Protein AF-A0A7L0BRW9-F1 (afdb_monomer_lite)

Structure (mmCIF, N/CA/C/O backbone):
data_AF-A0A7L0BRW9-F1
#
_entry.id   AF-A0A7L0BRW9-F1
#
loop_
_atom_site.group_PDB
_atom_site.id
_atom_site.type_symbol
_atom_site.label_atom_id
_atom_site.label_alt_id
_atom_site.label_comp_id
_atom_site.label_asym_id
_atom_site.label_entity_id
_atom_site.label_seq_id
_atom_site.pdbx_PDB_ins_code
_atom_site.Cartn_x
_atom_site.Cartn_y
_atom_site.Cartn_z
_atom_site.occupancy
_atom_site.B_iso_or_equiv
_atom_site.auth_seq_id
_atom_site.auth_comp_id
_atom_site.auth_asym_id
_atom_site.auth_atom_id
_atom_site.pdbx_PDB_model_num
ATOM 1 N N . VAL A 1 1 ? -6.178 -19.585 10.513 1.00 42.25 1 VAL A N 1
ATOM 2 C CA . VAL A 1 1 ? -5.324 -19.707 11.719 1.00 42.25 1 VAL A CA 1
ATOM 3 C C . VAL A 1 1 ? -5.598 -18.478 12.574 1.00 42.25 1 VAL A C 1
ATOM 5 O O . VAL A 1 1 ? -5.123 -1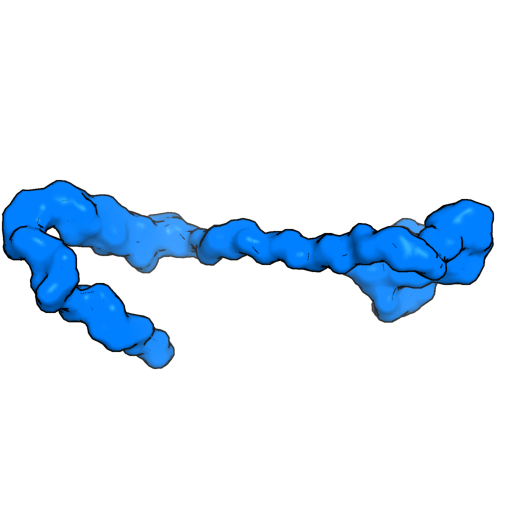7.413 12.201 1.00 42.25 1 VAL A O 1
ATOM 8 N N . PRO A 1 2 ? -6.475 -18.528 13.590 1.00 46.44 2 PRO A N 1
ATOM 9 C CA . PRO A 1 2 ? -6.802 -17.317 14.328 1.00 46.44 2 PRO A CA 1
ATOM 10 C C . PRO A 1 2 ? -5.581 -16.894 15.146 1.00 46.44 2 PRO A C 1
ATOM 12 O O . PRO A 1 2 ? -4.963 -17.721 15.819 1.00 46.44 2 PRO A O 1
ATOM 15 N N . ALA A 1 3 ? -5.209 -15.620 15.032 1.00 50.25 3 ALA A N 1
ATOM 16 C CA . ALA A 1 3 ? -4.057 -15.054 15.713 1.00 50.25 3 ALA A CA 1
ATOM 17 C C . ALA A 1 3 ? -4.202 -15.226 17.246 1.00 50.25 3 ALA A C 1
ATOM 19 O O . ALA A 1 3 ? -5.268 -14.914 17.786 1.00 50.25 3 ALA A O 1
ATOM 20 N N . PRO A 1 4 ? -3.154 -15.677 17.966 1.00 52.72 4 PRO A N 1
ATOM 21 C CA . PRO A 1 4 ? -3.184 -15.939 19.414 1.00 52.72 4 PRO A CA 1
ATOM 22 C C . PRO A 1 4 ? -3.604 -14.760 20.314 1.00 52.72 4 PRO A C 1
ATOM 24 O O . PRO A 1 4 ? -3.867 -14.963 21.498 1.00 52.72 4 PRO A O 1
ATOM 27 N N . TRP A 1 5 ? -3.683 -13.546 19.765 1.00 55.19 5 TRP A N 1
ATOM 28 C CA . TRP A 1 5 ? -3.966 -12.293 20.472 1.00 55.19 5 TRP A CA 1
ATOM 29 C C . TRP A 1 5 ? -5.454 -12.015 20.723 1.00 55.19 5 TRP A C 1
ATOM 31 O O . TRP A 1 5 ? -5.780 -11.095 21.462 1.00 55.19 5 TRP A O 1
ATOM 41 N N . LEU A 1 6 ? -6.368 -12.799 20.138 1.00 54.88 6 LEU A N 1
ATOM 42 C CA . LEU A 1 6 ? -7.816 -12.615 20.325 1.00 54.88 6 LEU A CA 1
ATOM 43 C C . LEU A 1 6 ? -8.357 -13.197 21.641 1.00 54.88 6 LEU A C 1
ATOM 45 O O . LEU A 1 6 ? -9.548 -13.085 21.922 1.00 54.88 6 LEU A O 1
ATOM 49 N N . ARG A 1 7 ? -7.510 -13.802 22.482 1.00 56.28 7 ARG A N 1
ATOM 50 C CA . ARG A 1 7 ? -7.890 -14.054 23.875 1.00 56.28 7 ARG A CA 1
ATOM 51 C C . ARG A 1 7 ? -7.692 -12.754 24.642 1.00 56.28 7 ARG A C 1
ATOM 53 O O . ARG A 1 7 ? -6.580 -12.240 24.645 1.00 56.28 7 ARG A O 1
ATOM 60 N N . GLY A 1 8 ? -8.749 -12.254 25.287 1.00 57.59 8 GLY A N 1
ATOM 61 C CA . GLY A 1 8 ? -8.797 -11.030 26.106 1.00 57.59 8 GLY A CA 1
ATOM 62 C C . GLY A 1 8 ? -7.894 -11.035 27.349 1.00 57.59 8 GLY A C 1
ATOM 63 O O . GLY A 1 8 ? -8.305 -10.620 28.420 1.00 57.59 8 GLY A O 1
ATOM 64 N N . VAL A 1 9 ? -6.667 -11.533 27.218 1.00 59.69 9 VAL A N 1
ATOM 65 C CA . VAL A 1 9 ? -5.627 -11.628 28.245 1.00 59.69 9 VAL A CA 1
ATOM 66 C C . VAL A 1 9 ? -4.857 -10.302 28.363 1.00 59.69 9 VAL A C 1
ATOM 68 O O . VAL A 1 9 ? -4.151 -10.096 29.341 1.00 59.69 9 VAL A O 1
ATOM 71 N N . GLY A 1 10 ? -5.011 -9.381 27.399 1.00 69.94 10 GLY A N 1
ATOM 72 C CA . GLY A 1 10 ? -4.333 -8.076 27.386 1.00 69.94 10 GLY A CA 1
ATOM 73 C C . GLY A 1 10 ? -5.196 -6.856 27.738 1.00 69.94 10 GLY A C 1
ATOM 74 O O . GLY A 1 10 ? -4.647 -5.767 27.870 1.00 69.94 10 GLY A O 1
ATOM 75 N N . ALA A 1 11 ? -6.518 -7.002 27.880 1.00 78.62 11 ALA A N 1
ATOM 76 C CA . ALA A 1 11 ? -7.444 -5.901 28.173 1.00 78.62 11 ALA A CA 1
ATOM 77 C C . ALA A 1 11 ? -8.435 -6.298 29.287 1.00 78.62 11 ALA A C 1
ATOM 79 O O . ALA A 1 11 ? -8.778 -7.477 29.379 1.00 78.62 11 ALA A O 1
ATOM 80 N N . PRO A 1 12 ? -8.915 -5.350 30.118 1.00 87.56 12 PRO A N 1
ATOM 81 C CA . PRO A 1 12 ? -9.991 -5.604 31.079 1.00 87.56 12 PRO A CA 1
ATOM 82 C C . PRO A 1 12 ? -11.226 -6.228 30.414 1.00 87.56 12 PRO A C 1
ATOM 84 O O . PRO A 1 12 ? -11.552 -5.886 29.276 1.00 87.56 12 PRO A O 1
ATOM 87 N N . GLN A 1 13 ? -11.921 -7.125 31.122 1.00 82.31 13 GLN A N 1
ATOM 88 C CA . GLN A 1 13 ? -13.060 -7.887 30.577 1.00 82.31 13 GLN A CA 1
ATOM 89 C C . GLN A 1 13 ? -14.267 -7.014 30.195 1.00 82.31 13 GLN A C 1
ATOM 91 O O . GLN A 1 13 ? -15.109 -7.434 29.407 1.00 82.31 13 GLN A O 1
ATOM 96 N N . ASP A 1 14 ? -14.340 -5.802 30.731 1.00 84.56 14 ASP A N 1
ATOM 97 C CA . ASP A 1 14 ? -15.360 -4.786 30.481 1.00 84.56 14 ASP A CA 1
ATOM 98 C C . ASP A 1 14 ? -14.863 -3.653 29.565 1.00 84.56 14 ASP A C 1
ATOM 100 O O . ASP A 1 14 ? -15.558 -2.659 29.350 1.00 84.56 14 ASP A O 1
ATOM 104 N N . SER A 1 15 ? -13.661 -3.783 28.993 1.00 88.81 15 SER A N 1
ATOM 105 C CA . SER A 1 15 ? -13.105 -2.761 28.113 1.00 88.81 15 SER A CA 1
ATOM 106 C C . SER A 1 15 ? -13.914 -2.641 26.821 1.00 88.81 1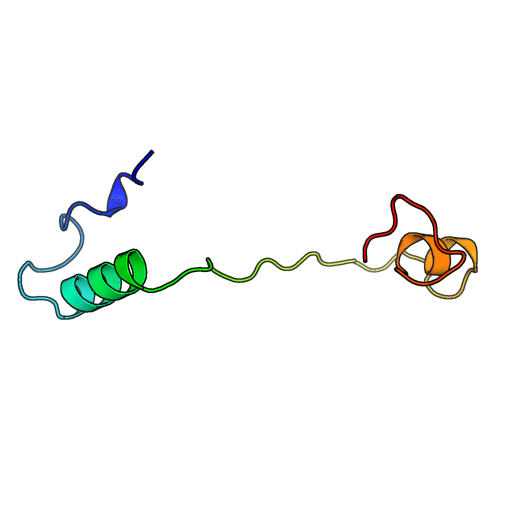5 SER A C 1
ATOM 108 O O . SER A 1 15 ? -14.115 -3.623 26.102 1.00 88.81 15 SER A O 1
ATOM 110 N N . TYR A 1 16 ? -14.280 -1.409 26.449 1.00 89.31 16 TYR A N 1
ATOM 111 C CA . TYR A 1 16 ? -14.907 -1.105 25.155 1.00 89.31 16 TYR A CA 1
ATOM 112 C C . TYR A 1 16 ? -14.071 -1.595 23.956 1.00 89.31 16 TYR A C 1
ATOM 114 O O . TYR A 1 16 ? -14.615 -1.864 22.884 1.00 89.31 16 TYR A O 1
ATOM 122 N N . MET A 1 17 ? -12.756 -1.768 24.143 1.00 89.31 17 MET A N 1
ATOM 123 C CA . MET A 1 17 ? -11.852 -2.307 23.128 1.00 89.31 17 MET A CA 1
ATOM 124 C C . MET A 1 17 ? -12.223 -3.728 22.707 1.00 89.31 17 MET A C 1
ATOM 126 O O . MET A 1 17 ? -12.058 -4.077 21.540 1.00 89.31 17 MET A O 1
ATOM 130 N N . LEU A 1 18 ? -12.769 -4.542 23.617 1.00 88.88 18 LEU A N 1
ATOM 131 C CA . LEU A 1 18 ? -13.214 -5.895 23.281 1.00 88.88 18 LEU A CA 1
ATOM 132 C C . LEU A 1 18 ? -14.355 -5.861 22.257 1.00 88.88 18 LEU A C 1
ATOM 134 O O . LEU A 1 18 ? -14.332 -6.620 21.291 1.00 88.88 18 LEU A O 1
ATOM 138 N N . GLN A 1 19 ? -15.309 -4.939 22.420 1.00 89.62 19 GLN A N 1
ATOM 139 C CA . GLN A 1 19 ? -16.406 -4.757 21.464 1.00 89.62 19 GLN A CA 1
ATOM 140 C C . GLN A 1 19 ? -15.914 -4.158 20.141 1.00 89.62 19 GLN A C 1
ATOM 142 O O . GLN A 1 19 ? -16.332 -4.604 19.074 1.00 89.62 19 GLN A O 1
ATOM 147 N N . TYR A 1 20 ? -14.983 -3.202 20.195 1.00 91.56 20 TYR A N 1
ATOM 148 C CA . TYR A 1 20 ? -14.367 -2.606 19.008 1.00 91.56 20 TYR A CA 1
ATOM 149 C C . TYR A 1 20 ? -13.664 -3.654 18.133 1.00 91.56 20 TYR A C 1
ATOM 151 O O . TYR A 1 20 ? -13.966 -3.769 16.947 1.00 91.56 20 TYR A O 1
ATOM 159 N N . PHE A 1 21 ? -12.774 -4.470 18.709 1.00 90.88 21 PHE A N 1
ATOM 160 C CA . PHE A 1 21 ? -12.059 -5.497 17.948 1.00 90.88 21 PHE A CA 1
ATOM 161 C C . PHE A 1 21 ? -12.972 -6.635 17.481 1.00 90.88 21 PHE A C 1
ATOM 163 O O . PHE A 1 21 ? -12.754 -7.170 16.394 1.00 90.88 21 PHE A O 1
ATOM 170 N N . ALA A 1 22 ? -14.015 -6.977 18.245 1.00 91.25 22 ALA A N 1
ATOM 171 C CA . ALA A 1 22 ? -15.034 -7.922 17.794 1.00 91.25 22 ALA A CA 1
ATOM 172 C C . ALA A 1 22 ? -15.770 -7.401 16.550 1.00 91.25 22 ALA A C 1
ATOM 174 O O . ALA A 1 22 ? -15.905 -8.131 15.568 1.00 91.25 22 ALA A O 1
ATOM 175 N N . ALA A 1 23 ? -16.173 -6.126 16.556 1.00 94.50 23 ALA A N 1
ATOM 176 C CA . ALA A 1 23 ? -16.802 -5.488 15.406 1.00 94.50 23 ALA A CA 1
ATOM 177 C C . ALA A 1 23 ? -15.849 -5.411 14.202 1.00 94.50 23 ALA A C 1
ATOM 179 O O . ALA A 1 23 ? -16.255 -5.739 13.089 1.00 94.50 23 ALA A O 1
ATOM 180 N N . LEU A 1 24 ? -14.575 -5.054 14.405 1.00 94.00 24 LEU A N 1
ATOM 181 C CA . LEU A 1 24 ? -13.581 -5.073 13.327 1.00 94.00 24 LEU A CA 1
ATOM 182 C C . LEU A 1 24 ? -13.431 -6.473 12.719 1.00 94.00 24 LEU A C 1
ATOM 184 O O . LEU A 1 24 ? -13.470 -6.608 11.505 1.00 94.00 24 LEU A O 1
ATOM 188 N N . ASN A 1 25 ? -13.321 -7.522 13.535 1.00 91.38 25 ASN A N 1
ATOM 189 C CA . ASN A 1 25 ? -13.177 -8.892 13.0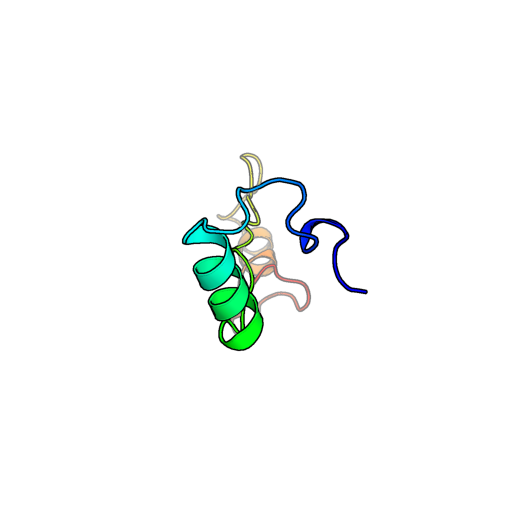34 1.00 91.38 25 ASN A CA 1
ATOM 190 C C . ASN A 1 25 ? -14.428 -9.398 12.292 1.00 91.38 25 ASN A C 1
ATOM 192 O O . ASN A 1 25 ? -14.321 -10.241 11.407 1.00 91.38 25 ASN A O 1
ATOM 196 N N . GLN A 1 26 ? -15.615 -8.907 12.658 1.00 95.19 26 GLN A N 1
ATOM 197 C CA . GLN A 1 26 ? -16.868 -9.312 12.023 1.00 95.19 26 GLN A CA 1
ATOM 198 C C . GLN A 1 26 ? -17.154 -8.553 10.721 1.00 95.19 26 GLN A C 1
ATOM 200 O O . GLN A 1 26 ? -17.703 -9.139 9.789 1.00 95.19 26 GLN A O 1
ATOM 205 N N . TYR A 1 27 ? -16.831 -7.260 10.662 1.00 96.81 27 TYR A N 1
ATOM 206 C CA . TYR A 1 27 ? -17.308 -6.381 9.590 1.00 96.81 27 TYR A CA 1
ATOM 207 C C . TYR A 1 27 ? -16.207 -5.829 8.688 1.00 96.81 27 TYR A C 1
ATOM 209 O O . TYR A 1 27 ? -16.497 -5.427 7.560 1.00 96.81 27 TYR A O 1
ATOM 217 N N . LEU A 1 28 ? -14.954 -5.777 9.145 1.00 94.75 28 LEU A N 1
ATOM 218 C CA . LEU A 1 28 ? -13.879 -5.211 8.343 1.00 94.75 28 LEU A CA 1
ATOM 219 C C . LEU A 1 28 ? -13.389 -6.239 7.315 1.00 94.75 28 LEU A C 1
ATOM 221 O O . LEU A 1 28 ? -12.813 -7.266 7.660 1.00 94.75 28 LEU A O 1
ATOM 225 N N . ALA A 1 29 ? -13.591 -5.931 6.034 1.00 95.62 29 ALA A N 1
ATOM 226 C CA . ALA A 1 29 ? -13.211 -6.811 4.928 1.00 95.62 29 ALA A CA 1
ATOM 227 C C . ALA A 1 29 ? -11.723 -6.719 4.534 1.00 95.62 29 ALA A C 1
ATOM 229 O O . ALA A 1 29 ? -11.236 -7.559 3.780 1.00 95.62 29 ALA A O 1
ATOM 230 N N . VAL A 1 30 ? -11.004 -5.693 5.003 1.00 95.62 30 VAL A N 1
ATOM 231 C CA . VAL A 1 30 ? -9.617 -5.404 4.608 1.00 95.62 30 VAL A CA 1
ATOM 232 C C . VAL A 1 30 ? -8.731 -5.139 5.820 1.00 95.62 30 VAL A C 1
ATOM 234 O O . VAL A 1 30 ? -9.178 -4.608 6.829 1.00 95.62 30 VAL A O 1
ATOM 237 N N . GLY A 1 31 ? -7.459 -5.517 5.726 1.00 92.00 31 GLY A N 1
ATOM 238 C CA . GLY A 1 31 ? -6.477 -5.256 6.775 1.00 92.00 31 GLY A CA 1
ATOM 239 C C . GLY A 1 31 ? -5.950 -3.820 6.767 1.00 92.00 31 GLY A C 1
ATOM 240 O O . GLY A 1 31 ? -6.448 -2.937 6.069 1.00 92.00 31 GLY A O 1
ATOM 241 N N . VAL A 1 32 ? -4.888 -3.603 7.539 1.00 95.12 32 VAL A N 1
ATOM 242 C CA . VAL A 1 32 ? -4.135 -2.345 7.506 1.00 95.12 32 VAL A CA 1
ATOM 243 C C . VAL A 1 32 ? -3.456 -2.150 6.141 1.00 95.12 32 VAL A C 1
ATOM 245 O O . VAL A 1 32 ? -3.067 -3.136 5.506 1.00 95.12 32 VAL A O 1
ATOM 248 N N . PRO A 1 33 ? -3.286 -0.902 5.670 1.00 96.88 33 PRO A N 1
ATOM 249 C CA . PRO A 1 33 ? -2.599 -0.639 4.411 1.00 96.88 33 PRO A CA 1
ATOM 250 C C . PRO A 1 33 ? -1.119 -1.043 4.485 1.00 96.88 33 PRO A C 1
ATOM 252 O O . PRO A 1 33 ? -0.482 -0.932 5.532 1.00 96.88 33 PRO A O 1
ATOM 255 N N . THR A 1 34 ? -0.567 -1.480 3.352 1.00 96.69 34 THR A N 1
ATOM 256 C CA . THR A 1 34 ? 0.862 -1.787 3.181 1.00 96.69 34 THR A CA 1
ATOM 257 C C . THR A 1 34 ? 1.472 -0.810 2.181 1.00 96.69 34 THR A C 1
ATOM 259 O O . THR A 1 34 ? 0.856 -0.516 1.159 1.00 96.69 34 THR A O 1
ATOM 262 N N . TYR A 1 35 ? 2.679 -0.319 2.465 1.00 96.94 35 TYR A N 1
ATOM 263 C CA . TYR A 1 35 ? 3.387 0.639 1.616 1.00 96.94 35 TYR A CA 1
ATOM 264 C C . TYR A 1 35 ? 4.631 -0.004 1.004 1.00 96.94 35 TYR A C 1
ATOM 266 O O . TYR A 1 35 ? 5.530 -0.434 1.726 1.00 96.94 35 TYR A O 1
ATOM 274 N N . PHE A 1 36 ? 4.698 -0.024 -0.325 1.00 95.94 36 PHE A N 1
ATOM 275 C CA . PHE A 1 36 ? 5.888 -0.419 -1.075 1.00 95.94 36 PHE A CA 1
ATOM 276 C C . PHE A 1 36 ? 6.677 0.841 -1.433 1.00 95.94 36 PHE A C 1
ATOM 278 O O . PHE A 1 36 ? 6.253 1.633 -2.270 1.00 95.94 36 PHE A O 1
ATOM 285 N N . VAL A 1 37 ? 7.794 1.064 -0.739 1.00 96.12 37 VAL A N 1
ATOM 286 C CA . VAL A 1 37 ? 8.568 2.308 -0.833 1.00 96.12 37 VAL A CA 1
ATOM 287 C C . VAL A 1 37 ? 9.763 2.122 -1.760 1.00 96.12 37 VAL A C 1
ATOM 289 O O . VAL A 1 37 ? 10.614 1.269 -1.522 1.00 96.12 37 VAL A O 1
ATOM 292 N N . THR A 1 38 ? 9.868 2.971 -2.780 1.00 93.50 38 THR A N 1
ATOM 293 C CA . THR A 1 38 ? 11.069 3.092 -3.613 1.00 93.50 38 THR A CA 1
ATOM 294 C C . THR A 1 38 ? 12.012 4.130 -3.014 1.00 93.50 38 THR A C 1
ATOM 296 O O . THR A 1 38 ? 11.628 5.285 -2.820 1.00 93.50 38 THR A O 1
ATOM 299 N N . THR A 1 39 ? 13.251 3.742 -2.731 1.00 95.06 39 THR A N 1
ATOM 300 C CA . THR A 1 39 ? 14.296 4.666 -2.274 1.00 95.06 39 THR A CA 1
ATOM 301 C C . THR A 1 39 ? 14.988 5.352 -3.459 1.00 95.06 39 THR A C 1
ATOM 303 O O . THR A 1 39 ? 14.738 5.038 -4.625 1.00 95.06 39 THR A O 1
ATOM 306 N N . GLY A 1 40 ? 15.855 6.328 -3.174 1.00 94.88 40 GLY A N 1
ATOM 307 C CA . GLY A 1 40 ? 16.660 6.980 -4.208 1.00 94.88 40 GLY A CA 1
ATOM 308 C C . GLY A 1 40 ? 17.596 6.000 -4.927 1.00 94.88 40 GLY A C 1
ATOM 309 O O . GLY A 1 40 ? 18.086 5.047 -4.326 1.00 94.88 40 GLY A O 1
ATOM 310 N N . GLY A 1 41 ? 17.859 6.259 -6.212 1.00 93.12 41 GLY A N 1
ATOM 311 C CA . GLY A 1 41 ? 18.722 5.427 -7.064 1.00 93.12 41 GLY A CA 1
ATOM 312 C C . GLY A 1 41 ? 17.999 4.762 -8.23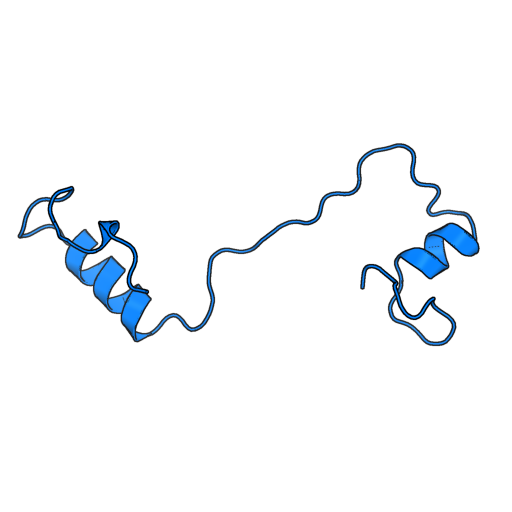9 1.00 93.12 41 GLY A C 1
ATOM 313 O O . GLY A 1 41 ? 18.656 4.267 -9.150 1.00 93.12 41 GLY A O 1
ATOM 314 N N . TYR A 1 42 ? 16.664 4.802 -8.267 1.00 94.31 42 TYR A N 1
ATOM 315 C CA . TYR A 1 42 ? 15.874 4.365 -9.41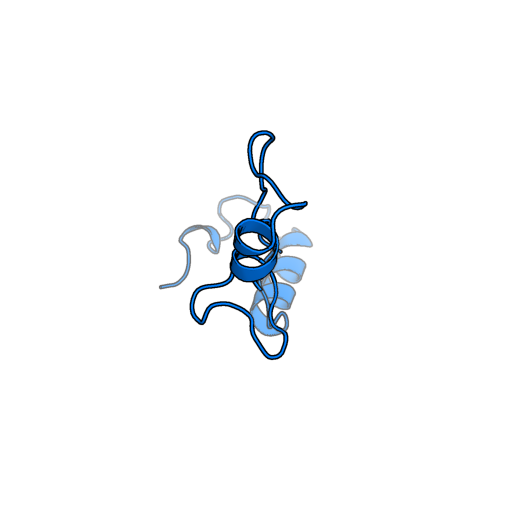7 1.00 94.31 42 TYR A CA 1
ATOM 316 C C . TYR A 1 42 ? 15.692 5.496 -10.441 1.00 94.31 42 TYR A C 1
ATOM 318 O O . TYR A 1 42 ? 15.348 6.624 -10.082 1.00 94.31 42 TYR A O 1
ATOM 326 N N . ASN A 1 43 ? 15.915 5.208 -11.726 1.00 95.88 43 ASN A N 1
ATOM 327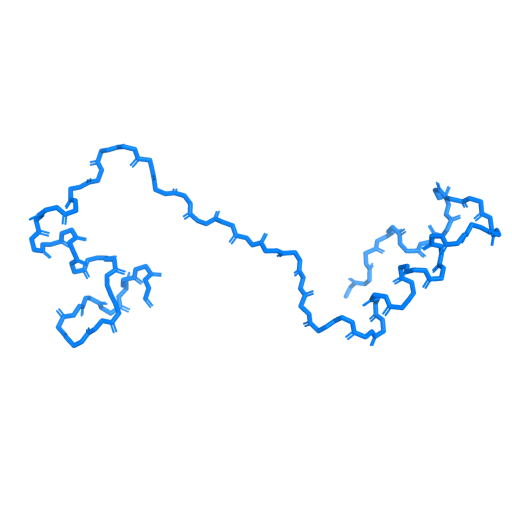 C CA . ASN A 1 43 ? 15.822 6.207 -12.792 1.00 95.88 43 ASN A CA 1
ATOM 328 C C . ASN A 1 43 ? 14.432 6.227 -13.446 1.00 95.88 43 ASN A C 1
ATOM 330 O O . ASN A 1 43 ? 14.215 5.603 -14.487 1.00 95.88 43 ASN A O 1
ATOM 334 N N . PHE A 1 44 ? 13.523 7.018 -12.878 1.00 95.50 44 PHE A N 1
ATOM 335 C CA . PHE A 1 44 ? 12.162 7.206 -13.394 1.00 95.50 44 PHE A CA 1
ATOM 336 C C . PHE A 1 44 ? 12.084 7.941 -14.740 1.00 95.50 44 PHE A C 1
ATOM 338 O O . PHE A 1 44 ? 11.060 7.856 -15.412 1.00 95.50 44 PHE A O 1
ATOM 345 N N . SER A 1 45 ? 13.147 8.644 -15.142 1.00 95.81 45 SER A N 1
ATOM 346 C CA . SER A 1 45 ? 13.182 9.429 -16.384 1.00 95.81 45 SER A CA 1
ATOM 347 C C . SER A 1 45 ? 13.550 8.599 -17.616 1.00 95.81 45 SER A C 1
ATOM 349 O O . SER A 1 45 ? 13.438 9.080 -18.741 1.00 95.81 45 SER A O 1
ATOM 351 N N . SER A 1 46 ? 14.043 7.373 -17.424 1.00 96.56 46 SER A N 1
ATOM 352 C CA . SER A 1 46 ? 14.380 6.474 -18.530 1.00 96.56 46 SER A CA 1
ATOM 353 C C . SER A 1 46 ? 13.151 5.689 -19.000 1.00 96.56 46 SER A C 1
ATOM 355 O O . SER A 1 46 ? 12.372 5.262 -18.150 1.00 96.56 46 SER A O 1
ATOM 357 N N . PRO A 1 47 ? 13.005 5.389 -20.307 1.00 94.88 47 PRO A N 1
ATOM 358 C CA . PRO A 1 47 ? 11.912 4.542 -20.791 1.00 94.88 47 PRO A CA 1
ATOM 359 C C . PRO A 1 47 ? 11.864 3.178 -20.092 1.00 94.88 47 PRO A C 1
ATOM 361 O O . PRO A 1 47 ? 10.792 2.707 -19.735 1.00 94.88 47 PRO A O 1
ATOM 364 N N . ALA A 1 48 ? 13.026 2.571 -19.830 1.00 94.81 48 ALA A N 1
ATOM 365 C CA . ALA A 1 48 ? 13.114 1.308 -19.098 1.00 94.81 48 ALA A CA 1
ATOM 366 C C . ALA A 1 48 ? 12.636 1.437 -17.640 1.00 94.81 48 ALA A C 1
ATOM 368 O O . ALA A 1 48 ? 11.928 0.565 -17.150 1.00 94.81 48 ALA A O 1
ATOM 369 N N . GLY A 1 49 ? 12.986 2.532 -16.958 1.00 95.12 49 GLY A N 1
ATOM 370 C CA . GLY A 1 49 ? 12.539 2.788 -15.590 1.00 95.12 49 GLY A CA 1
ATOM 371 C C . GLY A 1 49 ? 11.056 3.144 -15.498 1.00 95.12 49 GLY A C 1
ATOM 372 O O . GLY A 1 49 ? 10.363 2.678 -14.604 1.00 95.12 49 GLY A O 1
ATOM 373 N N . THR A 1 50 ? 10.516 3.914 -16.444 1.00 95.75 50 THR A N 1
ATOM 374 C CA . THR A 1 50 ? 9.066 4.149 -16.504 1.00 95.75 50 THR A CA 1
ATOM 375 C C . THR A 1 50 ? 8.316 2.839 -16.768 1.00 95.75 50 THR A C 1
ATOM 377 O O . THR A 1 50 ? 7.358 2.533 -16.059 1.00 95.75 50 THR A O 1
ATOM 380 N N . ASN A 1 51 ? 8.798 2.028 -17.718 1.00 96.12 51 ASN A N 1
ATOM 381 C CA . ASN A 1 51 ? 8.185 0.752 -18.095 1.00 96.12 51 ASN A CA 1
ATOM 382 C C . ASN A 1 51 ? 8.266 -0.330 -17.019 1.00 96.12 51 ASN A C 1
ATOM 384 O O . ASN A 1 51 ? 7.534 -1.298 -17.145 1.00 96.12 51 ASN A O 1
ATOM 388 N N . GLY A 1 52 ? 9.134 -0.196 -16.011 1.00 95.69 52 GLY A N 1
ATOM 389 C CA . GLY A 1 52 ? 9.179 -1.101 -14.857 1.00 95.69 52 GLY A CA 1
ATOM 390 C C . GLY A 1 52 ? 8.238 -0.704 -13.715 1.00 95.69 52 GLY A C 1
ATOM 391 O O . GLY A 1 52 ? 8.141 -1.424 -12.723 1.00 95.69 52 GLY A O 1
ATOM 392 N N . ILE A 1 53 ? 7.563 0.445 -13.815 1.00 96.00 53 ILE A N 1
ATOM 393 C CA . ILE A 1 53 ? 6.663 0.949 -12.770 1.00 96.00 53 ILE A CA 1
ATOM 394 C C . ILE A 1 53 ? 5.222 1.065 -13.264 1.00 96.00 53 ILE A C 1
ATOM 396 O O . ILE A 1 53 ? 4.319 0.859 -12.465 1.00 96.00 53 ILE A O 1
ATOM 400 N N . CYS A 1 54 ? 4.980 1.395 -14.534 1.00 95.25 54 CYS A N 1
ATOM 401 C CA . CYS A 1 54 ? 3.641 1.690 -15.053 1.00 95.25 54 CYS A CA 1
ATOM 402 C C . CYS A 1 54 ? 2.768 0.455 -15.358 1.00 95.25 54 CYS A C 1
ATOM 404 O O . CYS A 1 54 ? 3.285 -0.600 -15.687 1.00 95.25 54 CYS A O 1
ATOM 406 N N . SER A 1 55 ? 1.442 0.644 -15.358 1.00 96.19 55 SER A N 1
ATOM 407 C CA . SER A 1 55 ? 0.428 -0.391 -15.673 1.00 96.19 55 SER A CA 1
ATOM 408 C C . SER A 1 55 ? -0.307 -0.160 -17.009 1.00 96.19 55 SER A C 1
ATOM 410 O O . SER A 1 55 ? -1.367 -0.721 -17.281 1.00 96.19 55 SER A O 1
ATOM 412 N N . SER A 1 56 ? 0.187 0.762 -17.841 1.00 94.69 56 SER A N 1
ATOM 413 C CA . SER A 1 56 ? -0.476 1.142 -19.098 1.00 94.69 56 SER A CA 1
ATOM 414 C C . SER A 1 56 ? -0.059 0.248 -20.273 1.00 94.69 56 SER A C 1
ATOM 416 O O . SER A 1 56 ? 0.842 -0.587 -20.177 1.00 94.69 56 SER A O 1
ATOM 418 N N . ALA A 1 57 ? -0.697 0.447 -21.426 1.00 94.12 57 ALA A N 1
ATOM 419 C CA . ALA A 1 57 ? -0.308 -0.224 -22.659 1.00 94.12 57 ALA A CA 1
ATOM 420 C C . ALA A 1 57 ? 1.161 0.084 -23.005 1.00 94.12 57 ALA A C 1
ATOM 422 O O . ALA A 1 57 ? 1.549 1.246 -23.125 1.00 94.12 57 ALA A O 1
ATOM 423 N N . GLY A 1 58 ? 1.963 -0.969 -23.187 1.00 90.88 58 GLY A N 1
ATOM 424 C CA . GLY A 1 58 ? 3.392 -0.870 -23.505 1.00 90.88 58 GLY A CA 1
ATOM 425 C C . GLY A 1 58 ? 4.343 -0.974 -22.306 1.00 90.88 58 GLY A C 1
ATOM 426 O O . GLY A 1 58 ? 5.554 -0.959 -22.519 1.00 90.88 58 GLY A O 1
ATOM 427 N N . CYS A 1 59 ? 3.829 -1.111 -21.079 1.00 96.12 59 CYS A N 1
ATOM 428 C CA . CYS A 1 59 ? 4.639 -1.373 -19.885 1.00 96.12 59 CYS A CA 1
ATOM 429 C C . CYS A 1 59 ? 5.059 -2.851 -19.787 1.00 96.12 59 CYS A C 1
ATOM 431 O O . CYS A 1 59 ? 4.507 -3.718 -20.474 1.00 96.12 59 CYS A O 1
ATOM 433 N N . ALA A 1 60 ? 6.055 -3.145 -18.947 1.00 95.44 60 ALA A N 1
ATOM 434 C CA . ALA A 1 60 ? 6.501 -4.515 -18.720 1.00 95.44 60 ALA A CA 1
ATOM 435 C C . ALA A 1 60 ? 5.432 -5.320 -17.958 1.00 95.44 60 ALA A C 1
ATOM 437 O O . ALA A 1 60 ? 4.688 -4.771 -17.146 1.00 95.44 60 ALA A O 1
ATOM 438 N N . THR A 1 61 ? 5.353 -6.632 -18.203 1.00 95.12 61 THR A N 1
ATOM 439 C CA . THR A 1 61 ? 4.355 -7.515 -17.563 1.00 95.12 61 THR A CA 1
ATOM 440 C C . THR A 1 61 ? 4.578 -7.707 -16.062 1.00 95.12 61 THR A C 1
ATOM 442 O O . THR A 1 61 ? 3.700 -8.208 -15.370 1.00 95.12 61 THR A O 1
ATOM 445 N N . ASP A 1 62 ? 5.762 -7.347 -15.579 1.00 95.62 62 ASP A N 1
ATOM 446 C CA . ASP A 1 62 ? 6.232 -7.435 -14.199 1.00 95.62 62 ASP A CA 1
ATOM 447 C C . ASP A 1 62 ? 6.457 -6.046 -13.574 1.00 95.62 62 ASP A C 1
ATOM 449 O O . ASP A 1 62 ? 7.258 -5.888 -12.652 1.00 95.62 62 ASP A O 1
ATOM 453 N N . SER A 1 63 ? 5.744 -5.036 -14.079 1.00 96.62 63 SER A N 1
ATOM 454 C CA . SER A 1 63 ? 5.769 -3.682 -13.524 1.00 96.62 63 SER A CA 1
ATOM 455 C C . SER A 1 63 ? 5.185 -3.624 -12.113 1.00 96.62 63 SER A C 1
ATOM 457 O O . SER A 1 63 ? 4.369 -4.453 -11.714 1.00 96.62 63 SER A O 1
ATOM 459 N N . LEU A 1 64 ? 5.599 -2.614 -11.344 1.00 94.75 64 LEU A N 1
ATOM 460 C CA . LEU A 1 64 ? 5.143 -2.428 -9.962 1.00 94.75 64 LEU A CA 1
ATOM 461 C C . LEU A 1 64 ? 3.635 -2.140 -9.834 1.00 94.75 64 LEU A C 1
ATOM 463 O O . LEU A 1 64 ? 3.037 -2.518 -8.824 1.00 94.75 64 LEU A O 1
ATOM 467 N N . THR A 1 65 ? 3.050 -1.429 -10.803 1.00 90.12 65 THR A N 1
ATOM 468 C CA . THR A 1 65 ? 1.612 -1.102 -10.856 1.00 90.12 65 THR A CA 1
ATOM 469 C C . THR A 1 65 ? 0.940 -1.868 -11.975 1.00 90.12 65 THR A C 1
ATOM 471 O O . THR A 1 65 ? -0.247 -2.224 -11.812 1.00 90.12 65 THR A O 1
#

Radius of gyration: 21.17 Å; chains: 1; bounding box: 36×29×55 Å

Foldseek 3Di:
DDDPPLPCPPDPPPDVVNVVVVCCVVPPPDDDDDDDDDDPDQDCPDPLSVLQADDDPPHDPNHVD

Sequence (65 aa):
VPAPWLRGVGAPQDSYMLQYFAALNQYLAVGVPTYFVTTGGYNFSSPAGTNGICSSAGCATDSLT

Organism: NCBI:txid52777

Secondary structure (DSSP, 8-state):
---GGGSSSSS-TT-HHHHHHHHHHHH--S------PPPTT--TTSHHHHHTT--STTS-TT---

pLDDT: mean 87.44, std 14.72, range [42.25, 96.94]